Protein AF-A0A8T2SN44-F1 (afdb_monomer)

Radius of gyration: 41.05 Å; Cα contacts (8 Å, |Δi|>4): 23; chains: 1; bounding box: 87×32×111 Å

pLDDT: mean 72.18, std 18.19, range [38.22, 98.0]

Mean predicted aligned error: 18.54 Å

Structure (mmCIF, N/CA/C/O backbone):
data_AF-A0A8T2SN44-F1
#
_entry.id   AF-A0A8T2SN44-F1
#
loop_
_atom_site.group_PDB
_atom_site.id
_atom_site.type_symbol
_atom_site.label_atom_id
_atom_site.label_alt_id
_atom_site.label_comp_id
_atom_site.label_asym_id
_atom_site.label_entity_id
_atom_site.label_seq_id
_atom_site.pdbx_PDB_ins_code
_atom_site.Cartn_x
_atom_site.Cartn_y
_atom_site.Cartn_z
_atom_site.occupancy
_atom_site.B_iso_or_equiv
_atom_site.auth_seq_id
_atom_site.auth_comp_id
_atom_site.auth_asym_id
_atom_site.auth_atom_id
_atom_site.pdbx_PDB_model_num
ATOM 1 N N . MET A 1 1 ? 31.349 -15.990 -46.589 1.00 38.22 1 MET A N 1
ATOM 2 C CA . MET A 1 1 ? 29.946 -16.447 -46.484 1.00 38.22 1 MET A CA 1
ATOM 3 C C . MET A 1 1 ? 29.210 -15.529 -45.520 1.00 38.22 1 MET A C 1
ATOM 5 O O . MET A 1 1 ? 29.410 -15.652 -44.322 1.00 38.22 1 MET A O 1
ATOM 9 N N . ALA A 1 2 ? 28.448 -14.555 -46.021 1.00 45.69 2 ALA A N 1
ATOM 10 C CA . ALA A 1 2 ? 27.669 -13.648 -45.179 1.00 45.69 2 ALA A CA 1
ATOM 11 C C . ALA A 1 2 ? 26.190 -14.038 -45.270 1.00 45.69 2 ALA A C 1
ATOM 13 O O . ALA A 1 2 ? 25.533 -13.759 -46.269 1.00 45.69 2 ALA A O 1
ATOM 14 N N . THR A 1 3 ? 25.668 -14.717 -44.251 1.00 47.59 3 THR A N 1
ATOM 15 C CA . THR A 1 3 ? 24.231 -14.995 -44.148 1.00 47.59 3 THR A CA 1
ATOM 16 C C . THR A 1 3 ? 23.547 -13.801 -43.490 1.00 47.59 3 THR A C 1
ATOM 18 O O . THR A 1 3 ? 23.389 -13.749 -42.270 1.00 47.59 3 THR A O 1
ATOM 21 N N . PHE A 1 4 ? 23.170 -12.817 -44.304 1.00 52.03 4 PHE A N 1
ATOM 22 C CA . PHE A 1 4 ? 22.218 -11.779 -43.916 1.00 52.03 4 PHE A CA 1
ATOM 23 C C . PHE A 1 4 ? 20.849 -12.444 -43.716 1.00 52.03 4 PHE A C 1
ATOM 25 O O . PHE A 1 4 ? 20.299 -13.021 -44.653 1.00 52.03 4 PHE A O 1
ATOM 32 N N . GLN A 1 5 ? 20.307 -12.416 -42.496 1.00 58.94 5 GLN A N 1
ATOM 33 C CA . GLN A 1 5 ? 18.945 -12.899 -42.268 1.00 58.94 5 GLN A CA 1
ATOM 34 C C . GLN A 1 5 ? 17.920 -11.888 -42.807 1.00 58.94 5 GLN A C 1
ATOM 36 O O . GLN A 1 5 ? 18.134 -10.679 -42.677 1.00 58.94 5 GLN A O 1
ATOM 41 N N . PRO A 1 6 ? 16.817 -12.357 -43.421 1.00 56.94 6 PRO A N 1
ATOM 42 C CA . PRO A 1 6 ? 15.926 -11.499 -44.186 1.00 56.94 6 PRO A CA 1
ATOM 43 C C . PRO A 1 6 ? 15.108 -10.563 -43.292 1.00 56.94 6 PRO A C 1
ATOM 45 O O . PRO A 1 6 ? 14.421 -10.974 -42.356 1.00 56.94 6 PRO A O 1
ATOM 48 N N . VAL A 1 7 ? 15.151 -9.282 -43.652 1.00 60.88 7 VAL A N 1
ATOM 49 C CA . VAL A 1 7 ? 14.291 -8.215 -43.143 1.00 60.88 7 VAL A CA 1
ATOM 50 C C . VAL A 1 7 ? 12.873 -8.438 -43.689 1.00 60.88 7 VAL A C 1
ATOM 52 O O . VAL A 1 7 ? 12.642 -8.320 -44.890 1.00 60.88 7 VAL A O 1
ATOM 55 N N . ARG A 1 8 ? 11.907 -8.788 -42.830 1.00 53.66 8 ARG A N 1
ATOM 56 C CA . ARG A 1 8 ? 10.508 -8.993 -43.247 1.00 53.66 8 ARG A CA 1
ATOM 57 C C . ARG A 1 8 ? 9.811 -7.632 -43.374 1.00 53.66 8 ARG A C 1
ATOM 59 O O . ARG A 1 8 ? 9.455 -7.027 -42.369 1.00 53.66 8 ARG A O 1
ATOM 66 N N . MET A 1 9 ? 9.662 -7.145 -44.606 1.00 54.59 9 MET A N 1
ATOM 67 C CA . MET A 1 9 ? 8.892 -5.946 -44.961 1.00 54.59 9 MET A CA 1
ATOM 68 C C . MET A 1 9 ? 7.456 -6.333 -45.338 1.00 54.59 9 MET A C 1
ATOM 70 O O . MET A 1 9 ? 7.260 -7.160 -46.223 1.00 54.59 9 MET A O 1
ATOM 74 N N . MET A 1 10 ? 6.464 -5.683 -44.732 1.00 49.69 10 MET A N 1
ATOM 75 C CA . MET A 1 10 ? 5.153 -5.443 -45.348 1.00 49.69 10 MET A CA 1
ATOM 76 C C . MET A 1 10 ? 4.885 -3.938 -45.191 1.00 49.69 10 MET A C 1
ATOM 78 O O . MET A 1 10 ? 4.570 -3.474 -44.102 1.00 49.69 10 MET A O 1
ATOM 82 N N . GLY A 1 11 ? 5.096 -3.164 -46.259 1.00 54.56 11 GLY A N 1
ATOM 83 C CA . GLY A 1 11 ? 4.500 -1.833 -46.453 1.00 54.56 11 GLY A CA 1
ATOM 84 C C . GLY A 1 11 ? 5.185 -0.574 -45.891 1.00 54.56 11 GLY A C 1
ATOM 85 O O . GLY A 1 11 ? 4.972 0.484 -46.471 1.00 54.56 11 GLY A O 1
ATOM 86 N N . SER A 1 12 ? 6.004 -0.610 -44.833 1.00 50.47 12 SER A N 1
ATOM 87 C CA . SER A 1 12 ? 6.559 0.642 -44.269 1.00 50.47 12 SER A CA 1
ATOM 88 C C . SER A 1 12 ? 7.867 0.459 -43.488 1.00 50.47 12 SER A C 1
ATOM 90 O O . SER A 1 12 ? 7.827 0.267 -42.277 1.00 50.47 12 SER A O 1
ATOM 92 N N . GLY A 1 13 ? 9.021 0.560 -44.160 1.00 61.84 13 GLY A N 1
ATOM 93 C CA . GLY A 1 13 ? 10.351 0.595 -43.524 1.00 61.84 13 GLY A CA 1
ATOM 94 C C . GLY A 1 13 ? 10.658 -0.588 -42.587 1.00 61.84 13 GLY A C 1
ATOM 95 O O . GLY A 1 13 ? 9.833 -1.484 -42.426 1.00 61.84 13 GLY A O 1
ATOM 96 N N . PRO A 1 14 ? 11.848 -0.636 -41.960 1.00 61.78 14 PRO A N 1
ATOM 97 C CA . PRO A 1 14 ? 12.151 -1.625 -40.925 1.00 61.78 14 PRO A CA 1
ATOM 98 C C . PRO A 1 14 ? 11.003 -1.657 -39.914 1.00 61.78 14 PRO A C 1
ATOM 100 O O . PRO A 1 14 ? 10.707 -0.609 -39.341 1.00 61.78 14 PRO A O 1
ATOM 103 N N . ILE A 1 15 ? 10.357 -2.819 -39.706 1.00 58.09 15 ILE A N 1
ATOM 104 C CA . ILE A 1 15 ? 9.347 -3.009 -38.650 1.00 58.09 15 ILE A CA 1
ATOM 105 C C . ILE A 1 15 ? 10.083 -2.844 -37.322 1.00 58.09 15 ILE A C 1
ATOM 107 O O . ILE A 1 15 ? 10.627 -3.777 -36.736 1.00 58.09 15 ILE A O 1
ATOM 111 N N . THR A 1 16 ? 10.218 -1.592 -36.940 1.00 68.44 16 THR A N 1
ATOM 112 C CA . THR A 1 16 ? 10.942 -1.089 -35.795 1.00 68.44 16 THR A CA 1
ATOM 113 C C . THR A 1 16 ? 10.030 -0.038 -35.201 1.00 68.44 16 THR A C 1
ATOM 115 O O . THR A 1 16 ? 9.361 0.718 -35.908 1.00 68.44 16 THR A O 1
ATOM 118 N N . HIS A 1 17 ? 9.929 -0.041 -33.883 1.00 69.25 17 HIS A N 1
ATOM 119 C CA . HIS A 1 17 ? 9.129 0.937 -33.163 1.00 69.25 17 HIS A CA 1
ATOM 120 C C . HIS A 1 17 ? 9.747 2.341 -33.332 1.00 69.25 17 HIS A C 1
ATOM 122 O O . HIS A 1 17 ? 10.926 2.428 -33.697 1.00 69.25 17 HIS A O 1
ATOM 128 N N . PRO A 1 18 ? 8.986 3.440 -33.127 1.00 75.62 18 PRO A N 1
ATOM 129 C CA . PRO A 1 18 ? 9.435 4.800 -33.445 1.00 75.62 18 PRO A CA 1
ATOM 130 C C . PRO A 1 18 ? 10.873 5.066 -32.978 1.00 75.62 18 PRO A C 1
ATOM 132 O O . PRO A 1 18 ? 11.229 4.760 -31.840 1.00 75.62 18 PRO A O 1
ATOM 135 N N . GLY A 1 19 ? 11.702 5.602 -33.878 1.00 74.31 19 GLY A N 1
ATOM 136 C CA . GLY A 1 19 ? 13.133 5.822 -33.635 1.00 74.31 19 GLY A CA 1
ATOM 137 C C . GLY A 1 19 ? 14.047 4.631 -33.956 1.00 74.31 19 GLY A C 1
ATOM 138 O O . GLY A 1 19 ? 15.198 4.633 -33.533 1.00 74.31 19 GLY A O 1
ATOM 139 N N . GLY A 1 20 ? 13.567 3.613 -34.681 1.00 82.81 20 GLY A N 1
ATOM 140 C CA . GLY A 1 20 ? 14.404 2.491 -35.132 1.00 82.81 20 GLY A CA 1
ATOM 141 C C . GLY A 1 20 ? 14.696 1.455 -34.043 1.00 82.81 20 GLY A C 1
ATOM 142 O O . GLY A 1 20 ? 15.641 0.674 -34.154 1.00 82.81 20 GLY A O 1
ATOM 143 N N . VAL A 1 21 ? 13.899 1.436 -32.969 1.00 83.88 21 VAL A N 1
ATOM 144 C CA . VAL A 1 21 ? 14.113 0.527 -31.840 1.00 83.88 21 VAL A CA 1
ATOM 145 C C . VAL A 1 21 ? 13.570 -0.866 -32.185 1.00 83.88 21 VAL A C 1
ATOM 147 O O . VAL A 1 21 ? 12.400 -0.994 -32.553 1.00 83.88 21 VAL A O 1
ATOM 150 N N . PRO A 1 22 ? 14.359 -1.941 -32.014 1.00 84.75 22 PRO A N 1
ATOM 151 C CA . PRO A 1 22 ? 13.876 -3.294 -32.258 1.00 84.75 22 PRO A CA 1
ATOM 152 C C . PRO A 1 22 ? 12.825 -3.722 -31.218 1.00 84.75 22 PRO A C 1
ATOM 154 O O . PRO A 1 22 ? 12.951 -3.435 -30.023 1.00 84.75 22 PRO A O 1
ATOM 157 N N . ASP A 1 23 ? 11.829 -4.500 -31.647 1.00 81.44 23 ASP A N 1
ATOM 158 C CA . ASP A 1 23 ? 10.685 -4.987 -30.853 1.00 81.44 23 ASP A CA 1
ATOM 159 C C . ASP A 1 23 ? 11.025 -5.502 -29.455 1.00 81.44 23 ASP A C 1
ATOM 161 O O . ASP A 1 23 ? 10.328 -5.226 -28.475 1.00 81.44 23 ASP A O 1
ATOM 165 N N . LYS A 1 24 ? 12.112 -6.269 -29.330 1.00 84.56 24 LYS A N 1
ATOM 166 C CA . LYS A 1 24 ? 12.540 -6.821 -28.038 1.00 84.56 24 LYS A CA 1
ATOM 167 C C . LYS A 1 24 ? 12.891 -5.716 -27.037 1.00 84.56 24 LYS A C 1
ATOM 169 O O . LYS A 1 24 ? 12.592 -5.862 -25.852 1.00 84.56 24 LYS A O 1
ATOM 174 N N . ILE A 1 25 ? 13.523 -4.634 -27.492 1.00 87.56 25 ILE A N 1
ATOM 175 C CA . ILE A 1 25 ? 13.902 -3.493 -26.647 1.00 87.56 25 ILE A CA 1
ATOM 176 C C . ILE A 1 25 ? 12.656 -2.680 -26.286 1.00 87.56 25 ILE A C 1
ATOM 178 O O . ILE A 1 25 ? 12.454 -2.355 -25.116 1.00 87.56 25 ILE A O 1
ATOM 182 N N . TRP A 1 26 ? 11.761 -2.458 -27.243 1.00 86.12 26 TRP A N 1
ATOM 183 C CA . TRP A 1 26 ? 10.506 -1.750 -26.999 1.00 86.12 26 TRP A CA 1
ATOM 184 C C . TRP A 1 26 ? 9.597 -2.462 -25.994 1.00 86.12 26 TRP A C 1
ATOM 186 O O . TRP A 1 26 ? 9.140 -1.860 -25.023 1.00 86.12 26 TRP A O 1
ATOM 196 N N . LYS A 1 27 ? 9.411 -3.779 -26.138 1.00 88.81 27 LYS A N 1
ATOM 197 C CA . LYS A 1 27 ? 8.637 -4.585 -25.180 1.00 88.81 27 LYS A CA 1
ATOM 198 C C . LYS A 1 27 ? 9.253 -4.545 -23.779 1.00 88.81 27 LYS A C 1
ATOM 200 O O . LYS A 1 27 ? 8.523 -4.540 -22.788 1.00 88.81 27 LYS A O 1
ATOM 205 N N . LYS A 1 28 ? 10.588 -4.485 -23.663 1.00 94.44 28 LYS A N 1
ATOM 206 C CA . LYS A 1 28 ? 11.268 -4.273 -22.371 1.00 94.44 28 LYS A CA 1
ATOM 207 C C . LYS A 1 28 ? 10.958 -2.890 -21.794 1.00 94.44 28 LYS A C 1
ATOM 209 O O . LYS A 1 28 ? 10.651 -2.806 -20.606 1.00 94.44 28 LYS A O 1
ATOM 214 N N . MET A 1 29 ? 10.994 -1.837 -22.609 1.00 93.19 29 MET A N 1
ATOM 215 C CA . MET A 1 29 ? 10.614 -0.481 -22.192 1.00 93.19 29 MET A CA 1
ATOM 216 C C . MET A 1 29 ? 9.164 -0.414 -21.711 1.00 93.19 29 MET A C 1
ATOM 218 O O . MET A 1 29 ? 8.926 0.058 -20.601 1.00 93.19 29 MET A O 1
ATOM 222 N N . GLN A 1 30 ? 8.218 -0.959 -22.476 1.00 92.12 30 GLN A N 1
ATOM 223 C CA . GLN A 1 30 ? 6.807 -1.011 -22.085 1.00 92.12 30 GLN A CA 1
ATOM 224 C C . GLN A 1 30 ? 6.619 -1.756 -20.760 1.00 92.12 30 GLN A C 1
ATOM 226 O O . GLN A 1 30 ? 5.961 -1.252 -19.855 1.00 92.12 30 GLN A O 1
ATOM 231 N N . ARG A 1 31 ? 7.266 -2.918 -20.583 1.00 95.50 31 ARG A N 1
ATOM 232 C CA . ARG A 1 31 ? 7.245 -3.649 -19.303 1.00 95.50 31 ARG A CA 1
ATOM 233 C C . ARG A 1 31 ? 7.839 -2.827 -18.159 1.00 95.50 31 ARG A C 1
ATOM 235 O O . ARG A 1 31 ? 7.326 -2.895 -17.047 1.00 95.50 31 ARG A O 1
ATOM 242 N N . LYS A 1 32 ? 8.907 -2.060 -18.400 1.00 96.81 32 LYS A N 1
ATOM 243 C CA . LYS A 1 32 ? 9.522 -1.182 -17.391 1.00 96.81 32 LYS A CA 1
ATOM 244 C C . LYS A 1 32 ? 8.566 -0.061 -16.978 1.00 96.81 32 LYS A C 1
ATOM 246 O O . LYS A 1 32 ? 8.396 0.159 -15.782 1.00 96.81 32 LYS A O 1
ATOM 251 N N . GLN A 1 33 ? 7.914 0.591 -17.941 1.00 95.69 33 GLN A N 1
ATOM 252 C CA . GLN A 1 33 ? 6.898 1.615 -17.681 1.00 95.69 33 GLN A CA 1
ATOM 253 C C . GLN A 1 33 ? 5.698 1.032 -16.926 1.00 95.69 33 GLN A C 1
ATOM 255 O O . GLN A 1 33 ? 5.311 1.563 -15.888 1.00 95.69 33 GLN A O 1
ATOM 260 N N . LEU A 1 34 ? 5.172 -0.109 -17.377 1.00 96.31 34 LEU A N 1
ATOM 261 C CA . LEU A 1 34 ? 4.042 -0.779 -16.736 1.00 96.31 34 LEU A CA 1
ATOM 262 C C . LEU A 1 34 ? 4.372 -1.186 -15.293 1.00 96.31 34 LEU A C 1
ATOM 264 O O . LEU A 1 34 ? 3.574 -0.951 -14.392 1.00 96.31 34 LEU A O 1
ATOM 268 N N . ARG A 1 35 ? 5.581 -1.706 -15.046 1.00 96.88 35 ARG A N 1
ATOM 269 C CA . ARG A 1 35 ? 6.068 -2.003 -13.688 1.00 96.88 35 ARG A CA 1
ATOM 270 C C . ARG A 1 35 ? 6.183 -0.750 -12.825 1.00 96.88 35 ARG A C 1
ATOM 272 O O . ARG A 1 35 ? 5.871 -0.817 -11.642 1.00 96.88 35 ARG A O 1
ATOM 279 N N . ALA A 1 36 ? 6.628 0.376 -13.379 1.00 97.12 36 ALA A N 1
ATOM 280 C CA . ALA A 1 36 ? 6.693 1.633 -12.635 1.00 97.12 36 ALA A CA 1
ATOM 281 C C . ALA A 1 36 ? 5.291 2.107 -12.214 1.00 97.12 36 ALA A C 1
ATOM 283 O O . ALA A 1 36 ? 5.088 2.452 -11.051 1.00 97.12 36 ALA A O 1
ATOM 284 N N . ILE A 1 37 ? 4.314 2.037 -13.123 1.00 97.25 37 ILE A N 1
ATOM 285 C CA . ILE A 1 37 ? 2.909 2.361 -12.833 1.00 97.25 37 ILE A CA 1
ATOM 286 C C . ILE A 1 37 ? 2.342 1.402 -11.780 1.00 97.25 37 ILE A C 1
ATOM 288 O O . ILE A 1 37 ? 1.757 1.848 -10.797 1.00 97.25 37 ILE A O 1
ATOM 292 N N . GLN A 1 38 ? 2.562 0.094 -11.933 1.00 97.19 38 GLN A N 1
ATOM 293 C CA . GLN A 1 38 ? 2.113 -0.917 -10.971 1.00 97.19 38 GLN A CA 1
ATOM 294 C C . GLN A 1 38 ? 2.692 -0.686 -9.575 1.00 97.19 38 GLN A C 1
ATOM 296 O O . GLN A 1 38 ? 1.942 -0.719 -8.606 1.00 97.19 38 GLN A O 1
ATOM 301 N N . ARG A 1 39 ? 3.993 -0.391 -9.470 1.00 97.75 39 ARG A N 1
ATOM 302 C CA . ARG A 1 39 ? 4.634 -0.057 -8.190 1.00 97.75 39 ARG A CA 1
ATOM 303 C C . ARG A 1 39 ? 4.007 1.176 -7.550 1.00 97.75 39 ARG A C 1
ATOM 305 O O . ARG A 1 39 ? 3.743 1.160 -6.355 1.00 97.75 39 ARG A O 1
ATOM 312 N N . LYS A 1 40 ? 3.724 2.218 -8.340 1.00 97.44 40 LYS A N 1
ATOM 313 C CA . LYS A 1 40 ? 3.045 3.424 -7.847 1.00 97.44 40 LYS A CA 1
ATOM 314 C C . LYS A 1 40 ? 1.639 3.104 -7.330 1.00 97.44 40 LYS A C 1
ATOM 316 O O . LYS A 1 40 ? 1.292 3.552 -6.243 1.00 97.44 40 LYS A O 1
ATOM 321 N N . MET A 1 41 ? 0.867 2.293 -8.060 1.00 95.75 41 MET A N 1
ATOM 322 C CA . MET A 1 41 ? -0.465 1.854 -7.623 1.00 95.75 41 MET A CA 1
ATOM 323 C C . MET A 1 41 ? -0.410 1.002 -6.349 1.00 95.75 41 MET A C 1
ATOM 325 O O . MET A 1 41 ? -1.222 1.195 -5.452 1.00 95.75 41 MET A O 1
ATOM 329 N N . GLN A 1 42 ? 0.539 0.066 -6.253 1.00 97.00 42 GLN A N 1
ATOM 330 C CA . GLN A 1 42 ? 0.718 -0.777 -5.066 1.00 97.00 42 GLN A CA 1
ATOM 331 C C . GLN A 1 42 ? 1.088 0.060 -3.845 1.00 97.00 42 GLN A C 1
ATOM 333 O O . GLN A 1 42 ? 0.430 -0.052 -2.819 1.00 97.00 42 GLN A O 1
ATOM 338 N N . PHE A 1 43 ? 2.064 0.957 -3.987 1.00 98.00 43 PHE A N 1
ATOM 339 C CA . PHE A 1 43 ? 2.458 1.859 -2.913 1.00 98.00 43 PHE A CA 1
ATOM 340 C C . PHE A 1 43 ? 1.284 2.727 -2.441 1.00 98.00 43 PHE A C 1
ATOM 342 O O . PHE A 1 43 ? 1.067 2.848 -1.243 1.00 98.00 43 PHE A O 1
ATOM 349 N N . GLN A 1 44 ? 0.482 3.281 -3.358 1.00 95.56 44 GLN A N 1
ATOM 350 C C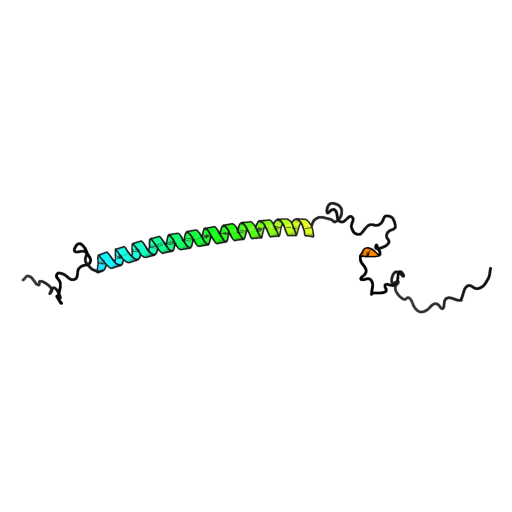A . GLN A 1 44 ? -0.720 4.041 -2.992 1.00 95.56 44 GLN A CA 1
ATOM 351 C C . GLN A 1 44 ? -1.721 3.193 -2.198 1.00 95.56 44 GLN A C 1
ATOM 353 O O . GLN A 1 44 ? -2.135 3.613 -1.122 1.00 95.56 44 GLN A O 1
ATOM 358 N N . ARG A 1 45 ? -2.035 1.974 -2.659 1.00 97.00 45 ARG A N 1
ATOM 359 C CA . ARG A 1 45 ? -2.922 1.049 -1.930 1.00 97.00 45 ARG A CA 1
ATOM 360 C C . ARG A 1 45 ? -2.380 0.690 -0.551 1.00 97.00 45 ARG A C 1
ATOM 362 O O . ARG A 1 45 ? -3.140 0.620 0.405 1.00 97.00 45 ARG A O 1
ATOM 369 N N . GLU A 1 46 ? -1.076 0.459 -0.433 1.00 96.25 46 GLU A N 1
ATOM 370 C CA . GLU A 1 46 ? -0.441 0.188 0.858 1.00 96.25 46 GLU A CA 1
ATOM 371 C C . GLU A 1 46 ? -0.583 1.375 1.807 1.00 96.25 46 GLU A C 1
ATOM 373 O O . GLU A 1 46 ? -0.907 1.182 2.978 1.00 96.25 46 GLU A O 1
ATOM 378 N N . GLN A 1 47 ? -0.374 2.596 1.311 1.00 95.25 47 GLN A N 1
ATOM 379 C CA . GLN A 1 47 ? -0.593 3.798 2.105 1.00 95.25 47 GLN A CA 1
ATOM 380 C C . GLN A 1 47 ? -2.060 3.902 2.524 1.00 95.25 47 GLN A C 1
ATOM 382 O O . GLN A 1 47 ? -2.326 4.040 3.713 1.00 95.25 47 GLN A O 1
ATOM 387 N N . GLU A 1 48 ? -3.015 3.764 1.606 1.00 96.69 48 GLU A N 1
ATOM 388 C CA . GLU A 1 48 ? -4.451 3.789 1.921 1.00 96.69 48 GLU A CA 1
ATOM 389 C C . GLU A 1 48 ? -4.827 2.754 2.991 1.00 96.69 48 GLU A C 1
ATOM 391 O O . GLU A 1 48 ? -5.493 3.089 3.972 1.00 96.69 48 GLU A O 1
ATOM 396 N N . MET A 1 49 ? -4.350 1.513 2.852 1.00 97.25 49 MET A N 1
ATOM 397 C CA . MET A 1 49 ? -4.602 0.445 3.821 1.00 97.25 49 MET A CA 1
ATOM 398 C C . MET A 1 49 ? -3.987 0.753 5.185 1.00 97.25 49 MET A C 1
ATOM 400 O O . MET A 1 49 ? -4.657 0.553 6.195 1.00 97.25 49 MET A O 1
ATOM 404 N N . LYS A 1 50 ? -2.762 1.290 5.236 1.00 97.12 50 LYS A N 1
ATOM 405 C CA . LYS A 1 50 ? -2.130 1.724 6.493 1.00 97.12 50 LYS A CA 1
ATOM 406 C C . LYS A 1 50 ? -2.928 2.834 7.168 1.00 97.12 50 LYS A C 1
ATOM 408 O O . LYS A 1 50 ? -3.204 2.737 8.358 1.00 97.12 50 LYS A O 1
ATOM 413 N N . HIS A 1 51 ? -3.362 3.848 6.420 1.00 96.38 51 HIS A N 1
ATOM 414 C CA . HIS A 1 51 ? -4.190 4.924 6.971 1.00 96.38 51 HIS A CA 1
ATOM 415 C C . HIS A 1 51 ? -5.528 4.384 7.491 1.00 96.38 51 HIS A C 1
ATOM 417 O O . HIS A 1 51 ? -5.940 4.733 8.595 1.00 96.38 51 HIS A O 1
ATOM 423 N N . ARG A 1 52 ? -6.174 3.472 6.751 1.00 97.62 52 ARG A N 1
ATOM 424 C CA . ARG A 1 52 ? -7.409 2.806 7.190 1.00 97.62 52 ARG A CA 1
ATOM 425 C C . ARG A 1 52 ? -7.189 1.965 8.447 1.00 97.62 52 ARG A C 1
ATOM 427 O O . ARG A 1 52 ? -8.023 1.994 9.343 1.00 97.62 52 ARG A O 1
ATOM 434 N N . GLN A 1 53 ? -6.073 1.244 8.536 1.00 95.94 53 GLN A N 1
ATOM 435 C CA . GLN A 1 53 ? -5.709 0.475 9.726 1.00 95.94 53 GLN A CA 1
ATOM 436 C C . GLN A 1 53 ? -5.467 1.380 10.933 1.00 95.94 53 GLN A C 1
ATOM 438 O O . GLN A 1 53 ? -5.962 1.063 12.005 1.00 95.94 53 GLN A O 1
ATOM 443 N N . ILE A 1 54 ? -4.791 2.520 10.765 1.00 96.12 54 ILE A N 1
ATOM 444 C CA . ILE A 1 54 ? -4.602 3.508 11.839 1.00 96.12 54 ILE A CA 1
ATOM 445 C C . ILE A 1 54 ? -5.956 4.051 12.315 1.00 96.12 54 ILE A C 1
ATOM 447 O O . ILE A 1 54 ? -6.187 4.141 13.517 1.00 96.12 54 ILE A O 1
ATOM 451 N N . GLN A 1 55 ? -6.869 4.372 11.391 1.00 95.62 55 GLN A N 1
ATOM 452 C CA . GLN A 1 55 ? -8.220 4.826 11.738 1.00 95.62 55 GLN A CA 1
ATOM 453 C C . GLN A 1 55 ? -8.996 3.761 12.517 1.00 95.62 55 GLN A C 1
ATOM 455 O O . GLN A 1 55 ? -9.596 4.068 13.544 1.00 95.62 55 GLN A O 1
ATOM 460 N N . LEU A 1 56 ? -8.963 2.510 12.049 1.00 97.25 56 LEU A N 1
ATOM 461 C CA . LEU A 1 56 ? -9.606 1.393 12.736 1.00 97.25 56 LEU A CA 1
ATOM 462 C C . LEU A 1 56 ? -8.989 1.171 14.117 1.00 97.25 56 LEU A C 1
ATOM 464 O O . LEU A 1 56 ? -9.735 1.080 15.082 1.00 97.25 56 LEU A O 1
ATOM 468 N N . TRP A 1 57 ? -7.660 1.165 14.218 1.00 94.94 57 TRP A N 1
ATOM 469 C CA . TRP A 1 57 ? -6.939 1.015 15.480 1.00 94.94 57 TRP A CA 1
ATOM 470 C C . TRP A 1 57 ? -7.308 2.116 16.483 1.00 94.94 57 TRP A C 1
ATOM 472 O O . TRP A 1 57 ? -7.612 1.838 17.637 1.00 94.94 57 TRP A O 1
ATOM 482 N N . ALA A 1 58 ? -7.365 3.375 16.043 1.00 96.31 58 ALA A N 1
ATOM 483 C CA . ALA A 1 58 ? -7.772 4.491 16.896 1.00 96.31 58 ALA A CA 1
ATOM 484 C C . ALA A 1 58 ? -9.228 4.361 17.382 1.00 96.31 58 ALA A C 1
ATOM 486 O O . ALA A 1 58 ? -9.529 4.670 18.536 1.00 96.31 58 ALA A O 1
ATOM 487 N N . LEU A 1 59 ? -10.136 3.888 16.521 1.00 95.19 59 LEU A N 1
ATOM 488 C CA . LEU A 1 59 ? -11.525 3.620 16.900 1.00 95.19 59 LEU A CA 1
ATOM 489 C C . LEU A 1 59 ? -11.635 2.443 17.871 1.00 95.19 59 LEU A C 1
ATOM 491 O O . LEU A 1 59 ? -12.413 2.522 18.820 1.00 95.19 59 LEU A O 1
ATOM 495 N N . THR A 1 60 ? -10.859 1.377 17.663 1.00 93.00 60 THR A N 1
ATOM 496 C CA . THR A 1 60 ? -10.848 0.227 18.571 1.00 93.00 60 THR A CA 1
ATOM 497 C C . THR A 1 60 ? -10.279 0.601 19.929 1.00 93.00 60 THR A C 1
ATOM 499 O O . THR A 1 60 ? -10.888 0.249 20.929 1.00 93.00 60 THR A O 1
ATOM 502 N N . GLU A 1 61 ? -9.188 1.367 19.982 1.00 90.94 61 GLU A N 1
ATOM 503 C CA . GLU A 1 61 ? -8.616 1.888 21.231 1.00 90.94 61 GLU A CA 1
ATOM 504 C C . GLU A 1 61 ? -9.628 2.754 21.989 1.00 90.94 61 GLU A C 1
ATOM 506 O O . GLU A 1 61 ? -9.847 2.565 23.185 1.00 90.94 61 GLU A O 1
ATOM 511 N N . ARG A 1 62 ? -10.322 3.660 21.283 1.00 90.81 62 ARG A N 1
ATOM 512 C CA . ARG A 1 62 ? -11.394 4.475 21.873 1.00 90.81 62 ARG A CA 1
ATOM 513 C C . ARG A 1 62 ? -12.507 3.605 22.457 1.00 90.81 62 ARG A C 1
ATOM 515 O O . ARG A 1 62 ? -12.897 3.806 23.601 1.00 90.81 62 ARG A O 1
ATOM 522 N N . LEU A 1 63 ? -13.002 2.641 21.685 1.00 88.31 63 LEU A N 1
ATOM 523 C CA . LEU A 1 63 ? -14.107 1.785 22.108 1.00 88.31 63 LEU A CA 1
ATOM 524 C C . LEU A 1 63 ? -13.703 0.847 23.250 1.00 88.31 63 LEU A C 1
ATOM 526 O O . LEU A 1 63 ? -14.465 0.686 24.197 1.00 88.31 63 LEU A O 1
ATOM 530 N N . MET A 1 64 ? -12.506 0.260 23.204 1.00 86.50 64 MET A N 1
ATOM 531 C CA . MET A 1 64 ? -11.984 -0.554 24.303 1.00 86.50 64 MET A CA 1
ATOM 532 C C . MET A 1 64 ? -11.863 0.263 25.585 1.00 86.50 64 MET A C 1
ATOM 534 O O . MET A 1 64 ? -12.222 -0.232 26.652 1.00 86.50 64 MET A O 1
ATOM 538 N N . ARG A 1 65 ? -11.429 1.524 25.486 1.00 81.38 65 ARG A N 1
ATOM 539 C CA . ARG A 1 65 ? -11.377 2.429 26.634 1.00 81.38 65 ARG A CA 1
ATOM 540 C C . ARG A 1 65 ? -12.758 2.679 27.224 1.00 81.38 65 ARG A C 1
ATOM 542 O O . ARG A 1 65 ? -12.880 2.619 28.440 1.00 81.38 65 ARG A O 1
ATOM 549 N N . ASP A 1 66 ? -13.772 2.914 26.395 1.00 78.19 66 ASP A N 1
ATOM 550 C CA . ASP A 1 66 ? -15.146 3.1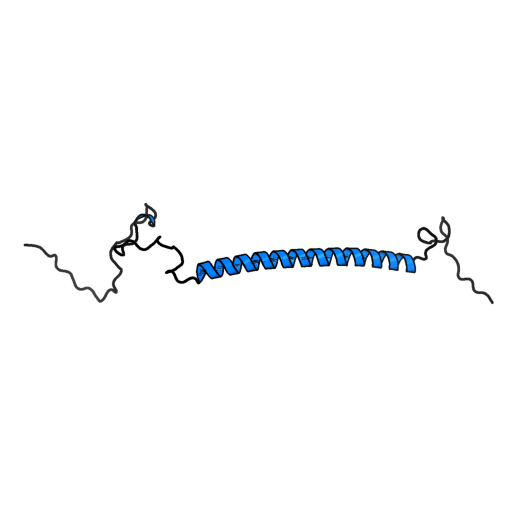72 26.847 1.00 78.19 66 ASP A CA 1
ATOM 551 C C . ASP A 1 66 ? -15.813 1.919 27.448 1.00 78.19 66 ASP A C 1
ATOM 553 O O . ASP A 1 66 ? -16.593 2.029 28.391 1.00 78.19 66 ASP A O 1
ATOM 557 N N . VAL A 1 67 ? -15.501 0.724 26.932 1.00 79.12 67 VAL A N 1
ATOM 558 C CA . VAL A 1 67 ? -16.071 -0.553 27.404 1.00 79.12 67 VAL A CA 1
ATOM 559 C C . VAL A 1 67 ? -15.373 -1.074 28.664 1.00 79.12 67 VAL A C 1
ATOM 561 O O . VAL A 1 67 ? -16.028 -1.660 29.521 1.00 79.12 67 VAL A O 1
ATOM 564 N N . TRP A 1 68 ? -14.055 -0.885 28.784 1.00 67.25 68 TRP A N 1
ATOM 565 C CA . TRP A 1 68 ? -13.251 -1.427 29.886 1.00 67.25 68 TRP A CA 1
ATOM 566 C C . TRP A 1 68 ? -12.939 -0.405 30.986 1.00 67.25 68 TRP A C 1
ATOM 568 O O . TRP A 1 68 ? -12.357 -0.766 32.009 1.00 67.25 68 TRP A O 1
ATOM 578 N N . THR A 1 69 ? -13.314 0.870 30.831 1.00 63.88 69 THR A N 1
ATOM 579 C CA . THR A 1 69 ? -13.228 1.794 31.968 1.00 63.88 69 THR A CA 1
ATOM 580 C C . THR A 1 69 ? -14.165 1.306 33.070 1.00 63.88 69 THR A C 1
ATOM 582 O O . THR A 1 69 ? -15.361 1.135 32.818 1.00 63.88 69 THR A O 1
ATOM 585 N N . PRO A 1 70 ? -13.656 1.103 34.299 1.00 59.53 70 PRO A N 1
ATOM 586 C CA . PRO A 1 70 ? -14.507 0.826 35.439 1.00 59.53 70 PRO A CA 1
ATOM 587 C C . PRO A 1 70 ? -15.584 1.917 35.557 1.00 59.53 70 PRO A C 1
ATOM 589 O O . PRO A 1 70 ? -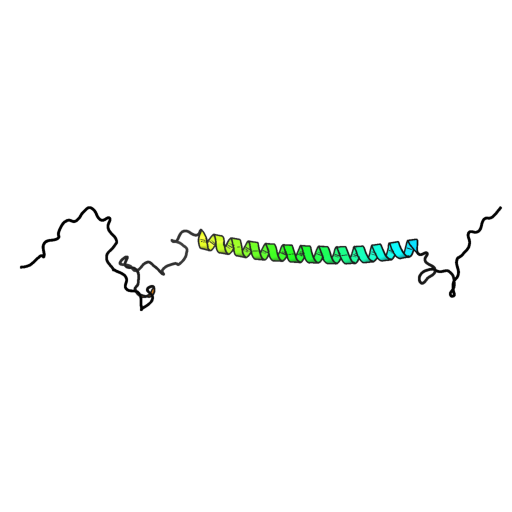15.289 3.099 35.330 1.00 59.53 70 PRO A O 1
ATOM 592 N N . PRO A 1 71 ? -16.823 1.550 35.917 1.00 58.41 71 PRO A N 1
ATOM 593 C CA . PRO A 1 71 ? -17.983 2.445 35.905 1.00 58.41 71 PRO A CA 1
ATOM 594 C C . PRO A 1 71 ? -17.867 3.667 36.835 1.00 58.41 71 PRO A C 1
ATOM 596 O O . PRO A 1 71 ? -18.719 4.544 36.779 1.00 58.41 71 PRO A O 1
ATOM 599 N N . GLU A 1 72 ? -16.820 3.757 37.661 1.00 59.41 72 GLU A N 1
ATOM 600 C CA . GLU A 1 72 ? -16.550 4.899 38.544 1.00 59.41 72 GLU A CA 1
ATOM 601 C C . GLU A 1 72 ? -15.964 6.127 37.819 1.00 59.41 72 GLU A C 1
ATOM 603 O O . GLU A 1 72 ? -16.121 7.249 38.295 1.00 59.41 72 GLU A O 1
ATOM 608 N N . GLN A 1 73 ? -15.304 5.945 36.666 1.00 59.16 73 GLN A N 1
ATOM 609 C CA . GLN A 1 73 ? -14.724 7.049 35.874 1.00 59.16 73 GLN A CA 1
ATOM 610 C C . GLN A 1 73 ? -15.510 7.367 34.605 1.00 59.16 73 GLN A C 1
ATOM 612 O O . GLN A 1 73 ? -15.484 8.500 34.119 1.00 59.16 73 GLN A O 1
ATOM 617 N N . ASN A 1 74 ? -16.205 6.377 34.051 1.00 49.97 74 ASN A N 1
ATOM 618 C CA . ASN A 1 74 ? -17.119 6.611 32.950 1.00 49.97 74 ASN A CA 1
ATOM 619 C C . ASN A 1 74 ? -18.326 7.344 33.547 1.00 49.97 74 ASN A C 1
ATOM 621 O O . ASN A 1 74 ? -18.954 6.824 34.462 1.00 49.97 74 ASN A O 1
ATOM 625 N N . ASN A 1 75 ? -18.613 8.575 33.109 1.00 49.56 75 ASN A N 1
ATOM 626 C CA . ASN A 1 75 ? -19.638 9.449 33.697 1.00 49.56 75 ASN A CA 1
ATOM 627 C C . ASN A 1 75 ? -21.063 8.962 33.349 1.00 49.56 75 ASN A C 1
ATOM 629 O O . ASN A 1 75 ? -21.891 9.673 32.779 1.00 49.56 75 ASN A O 1
ATOM 633 N N . VAL A 1 76 ? -21.345 7.705 33.677 1.00 57.31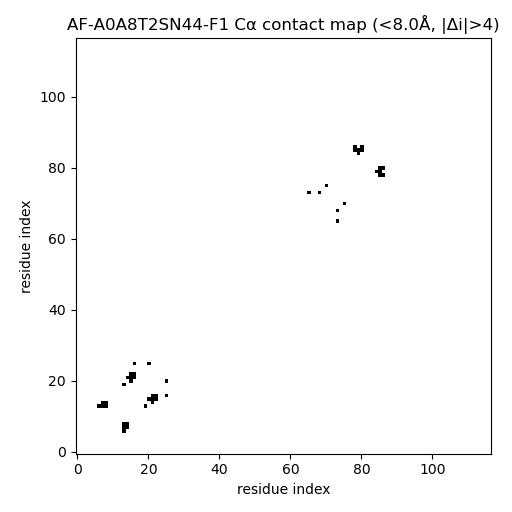 76 VAL A N 1
ATOM 634 C CA . VAL A 1 76 ? -22.638 7.045 33.626 1.00 57.31 76 VAL A CA 1
ATOM 635 C C . VAL A 1 76 ? -23.346 7.320 34.954 1.00 57.31 76 VAL A C 1
ATOM 637 O O . VAL A 1 76 ? -23.876 6.426 35.603 1.00 57.31 76 VAL A O 1
ATOM 640 N N . GLN A 1 77 ? -23.470 8.597 35.327 1.00 55.81 77 GLN A N 1
ATOM 641 C CA . GLN A 1 77 ? -24.459 9.057 36.315 1.00 55.81 77 GLN A CA 1
ATOM 642 C C . GLN A 1 77 ? -25.906 8.899 35.793 1.00 55.81 77 GLN A C 1
ATOM 644 O O . GLN A 1 77 ? -26.804 9.660 36.135 1.00 55.81 77 GLN A O 1
ATOM 649 N N . ARG A 1 78 ? -26.157 7.943 34.892 1.00 54.84 78 ARG A N 1
ATOM 650 C CA . ARG A 1 78 ? -27.457 7.724 34.251 1.00 54.84 78 ARG A CA 1
ATOM 651 C C . ARG A 1 78 ? -28.309 6.688 34.980 1.00 54.84 78 ARG A C 1
ATOM 653 O O . ARG A 1 78 ? -29.485 6.571 34.654 1.00 54.84 78 ARG A O 1
ATOM 660 N N . PHE A 1 79 ? -27.748 5.985 35.971 1.00 52.72 79 PHE A N 1
ATOM 661 C CA . PHE A 1 79 ? -28.441 4.884 36.655 1.00 52.72 79 PHE A CA 1
ATOM 662 C C . PHE A 1 79 ? -28.412 4.932 38.187 1.00 52.72 79 PHE A C 1
ATOM 664 O O . PHE A 1 79 ? -29.118 4.151 38.814 1.00 52.72 79 PHE A O 1
ATOM 671 N N . LEU A 1 80 ? -27.666 5.853 38.802 1.00 56.09 80 LEU A N 1
ATOM 672 C CA . LEU A 1 80 ? -27.655 6.020 40.256 1.00 56.09 80 LEU A CA 1
ATOM 673 C C . LEU A 1 80 ? -28.532 7.206 40.637 1.00 56.09 80 LEU A C 1
ATOM 675 O O . LEU A 1 80 ? -28.123 8.362 40.592 1.00 56.09 80 LEU A O 1
ATOM 679 N N . THR A 1 81 ? -29.775 6.899 40.981 1.00 60.78 81 THR A N 1
ATOM 680 C CA . THR A 1 81 ? -30.589 7.792 41.814 1.00 60.78 81 THR A CA 1
ATOM 681 C C . THR A 1 81 ? -30.089 7.626 43.256 1.00 60.78 81 THR A C 1
ATOM 683 O O . THR A 1 81 ? -29.694 6.509 43.603 1.00 60.78 81 THR A O 1
ATOM 686 N N . PRO A 1 82 ? -30.083 8.677 44.100 1.00 63.78 82 PRO A N 1
ATOM 687 C CA . PRO A 1 82 ? -29.601 8.588 45.486 1.00 63.78 82 PRO A CA 1
ATOM 688 C C . PRO A 1 82 ? -30.247 7.448 46.292 1.00 63.78 82 PRO A C 1
ATOM 690 O O . PRO A 1 82 ? -29.631 6.908 47.203 1.00 63.78 82 PRO A O 1
ATOM 693 N N . ASP A 1 83 ? -31.452 7.038 45.890 1.00 63.66 83 ASP A N 1
ATOM 694 C CA . ASP A 1 83 ? -32.311 6.095 46.609 1.00 63.66 83 ASP A CA 1
ATOM 695 C C . ASP A 1 83 ? -32.271 4.660 46.042 1.00 63.66 83 ASP A C 1
ATOM 697 O O . ASP A 1 83 ? -33.124 3.834 46.367 1.00 63.66 83 ASP A O 1
ATOM 701 N N . GLY A 1 84 ? -31.343 4.352 45.123 1.00 63.91 84 GLY A N 1
ATOM 702 C CA . GLY A 1 84 ? -31.180 3.005 44.549 1.00 63.91 84 GLY A CA 1
ATOM 703 C C . GLY A 1 84 ? -32.354 2.497 43.692 1.00 63.91 84 GLY A C 1
ATOM 704 O O . GLY A 1 84 ? -32.379 1.325 43.319 1.00 63.91 84 GLY A O 1
ATOM 705 N N . THR A 1 85 ? -33.324 3.355 43.361 1.00 65.50 85 THR A N 1
ATOM 706 C CA . THR A 1 85 ? -34.523 2.999 42.582 1.00 65.50 85 THR A CA 1
ATOM 707 C C . THR A 1 85 ? -34.320 3.332 41.099 1.00 65.50 85 THR A C 1
ATOM 709 O O . THR A 1 85 ? -34.019 4.481 40.793 1.00 65.50 85 THR A O 1
ATOM 712 N N . PRO A 1 86 ? -34.500 2.401 40.140 1.00 60.19 86 PRO A N 1
ATOM 713 C CA . PRO A 1 86 ? -34.296 2.703 38.722 1.00 60.19 86 PRO A CA 1
ATOM 714 C C . PRO A 1 86 ? -35.284 3.778 38.243 1.00 60.19 86 PRO A C 1
ATOM 716 O O . PRO A 1 86 ? -36.498 3.621 38.378 1.00 60.19 86 PRO A O 1
ATOM 719 N N . SER A 1 87 ? -34.774 4.882 37.678 1.00 63.94 87 SER A N 1
ATOM 720 C CA . SER A 1 87 ? -35.627 6.009 37.286 1.00 63.94 87 SER A CA 1
ATOM 721 C C . SER A 1 87 ? -36.632 5.598 36.204 1.00 63.94 87 SER A C 1
ATOM 723 O O . SER A 1 87 ? -36.268 5.024 35.173 1.00 63.94 87 SER A O 1
ATOM 725 N N . GLN A 1 88 ? -37.891 5.985 36.408 1.00 61.59 88 GLN A N 1
ATOM 726 C CA . GLN A 1 88 ? -39.041 5.691 35.548 1.00 61.59 88 GLN A CA 1
ATOM 727 C C . GLN A 1 88 ? -38.868 6.120 34.076 1.00 61.59 88 GLN A C 1
ATOM 7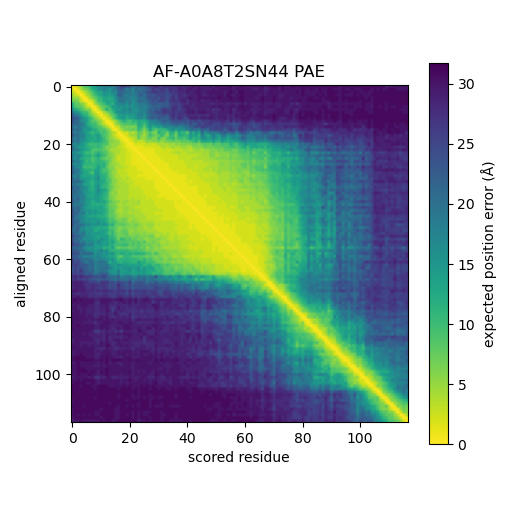29 O O . GLN A 1 88 ? -39.592 5.652 33.203 1.00 61.59 88 GLN A O 1
ATOM 734 N N . ARG A 1 89 ? -37.881 6.977 33.777 1.00 56.94 89 ARG A N 1
ATOM 735 C CA . ARG A 1 89 ? -37.569 7.473 32.424 1.00 56.94 89 ARG A CA 1
ATOM 736 C C . ARG A 1 89 ? -37.040 6.407 31.458 1.00 56.94 89 ARG A C 1
ATOM 738 O O . ARG A 1 89 ? -37.014 6.668 30.261 1.00 56.94 89 ARG A O 1
ATOM 745 N N . PHE A 1 90 ? -36.613 5.245 31.952 1.00 55.47 90 PHE A N 1
ATOM 746 C CA . PHE A 1 90 ? -36.071 4.162 31.118 1.00 55.47 90 PHE A CA 1
ATOM 747 C C . PHE A 1 90 ? -37.080 3.074 30.754 1.00 55.47 90 PHE A C 1
ATOM 749 O O . PHE A 1 90 ? -36.734 2.128 30.048 1.00 55.47 90 PHE A O 1
ATOM 756 N N . PHE A 1 91 ? -38.327 3.212 31.188 1.00 59.47 91 PHE A N 1
ATOM 757 C CA . PHE A 1 91 ? -39.367 2.255 30.865 1.00 59.47 91 PHE A CA 1
ATOM 758 C C . PHE A 1 91 ? -40.196 2.786 29.693 1.00 59.47 91 PHE A C 1
ATOM 760 O O . PHE A 1 91 ? -40.719 3.900 29.780 1.00 59.47 91 PHE A O 1
ATOM 767 N N . PRO A 1 92 ? -40.313 2.033 28.579 1.00 68.00 92 PRO A N 1
ATOM 768 C CA . PRO A 1 92 ? -41.283 2.351 27.540 1.00 68.00 92 PRO A CA 1
ATOM 769 C C . PRO A 1 92 ? -42.643 2.552 28.210 1.00 68.00 92 PRO A C 1
ATOM 771 O O . PRO A 1 92 ? -43.057 1.714 29.010 1.00 68.00 92 PRO A O 1
ATOM 774 N N . SER A 1 93 ? -43.337 3.652 27.912 1.00 60.78 93 SER A N 1
ATOM 775 C CA . SER A 1 93 ? -44.543 4.078 28.646 1.00 60.78 93 SER A CA 1
ATOM 776 C C . SER A 1 93 ? -45.707 3.080 28.591 1.00 60.78 93 SER A C 1
ATOM 778 O O . SER A 1 93 ? -46.706 3.254 29.283 1.00 60.78 93 SER A O 1
ATOM 780 N N . HIS A 1 94 ? -45.574 2.029 27.784 1.00 60.38 94 HIS A N 1
ATOM 781 C CA . HIS A 1 94 ? -46.573 0.992 27.549 1.00 60.38 94 HIS A CA 1
ATOM 782 C C . HIS A 1 94 ? -46.211 -0.356 28.199 1.00 60.38 94 HIS A C 1
ATOM 784 O O . HIS A 1 94 ? -46.903 -1.342 27.961 1.00 60.38 94 HIS A O 1
ATOM 790 N N . VAL A 1 95 ? -45.129 -0.429 28.987 1.00 63.00 95 VAL A N 1
ATOM 791 C CA . VAL A 1 95 ? -44.701 -1.656 29.677 1.00 63.00 95 VAL A CA 1
ATOM 792 C C . VAL A 1 95 ? -44.811 -1.456 31.188 1.00 63.00 95 VAL A C 1
ATOM 794 O O . VAL A 1 95 ? -44.188 -0.564 31.761 1.00 63.00 95 VAL A O 1
ATOM 797 N N . VAL A 1 96 ? -45.626 -2.291 31.836 1.00 62.38 96 VAL A N 1
ATOM 798 C CA . VAL A 1 96 ? -45.807 -2.296 33.293 1.00 62.38 96 VAL A CA 1
ATOM 799 C C . VAL A 1 96 ? -44.714 -3.157 33.915 1.00 62.38 96 VAL A C 1
ATOM 801 O O . VAL A 1 96 ? -44.660 -4.362 33.680 1.00 62.38 96 VAL A O 1
ATOM 804 N N . TYR A 1 97 ? -43.856 -2.547 34.728 1.00 61.06 97 TYR A N 1
ATOM 805 C CA . TYR A 1 97 ? -42.868 -3.266 35.526 1.00 61.06 97 TYR A CA 1
ATOM 806 C C . TYR A 1 97 ? -43.353 -3.355 36.968 1.00 61.06 97 TYR A C 1
ATOM 808 O O . TYR A 1 97 ? -43.840 -2.377 37.534 1.00 61.06 97 TYR A O 1
ATOM 816 N N . SER A 1 98 ? -43.208 -4.531 37.571 1.00 62.50 98 SER A N 1
ATOM 817 C CA . SER A 1 98 ? -43.390 -4.684 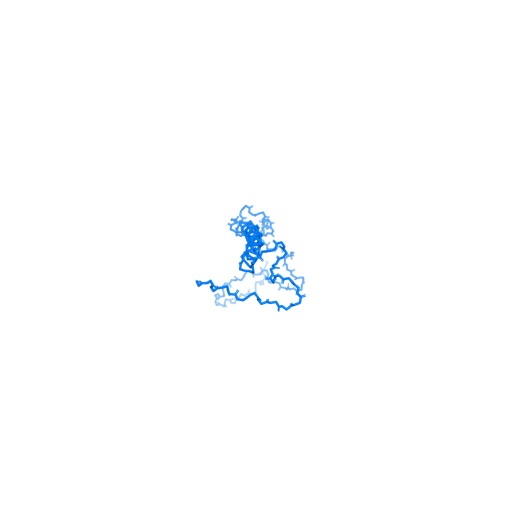39.010 1.00 62.50 98 SER A CA 1
ATOM 818 C C . SER A 1 98 ? -42.206 -4.043 39.731 1.00 62.50 98 SER A C 1
ATOM 820 O O . SER A 1 98 ? -41.056 -4.383 39.463 1.00 62.50 98 SER A O 1
ATOM 822 N N . THR A 1 99 ? -42.478 -3.146 40.676 1.00 61.47 99 THR A N 1
ATOM 823 C CA . THR A 1 99 ? -41.483 -2.602 41.616 1.00 61.47 99 THR A CA 1
ATOM 824 C C . THR A 1 99 ? -41.038 -3.625 42.662 1.00 61.47 99 THR A C 1
ATOM 826 O O . THR A 1 99 ? -40.132 -3.350 43.449 1.00 61.47 99 THR A O 1
ATOM 829 N N . ARG A 1 100 ? -41.655 -4.814 42.701 1.00 60.53 100 ARG A N 1
ATOM 830 C CA . ARG A 1 100 ? -41.246 -5.878 43.618 1.00 60.53 100 ARG A CA 1
ATOM 831 C C . ARG A 1 100 ? -39.970 -6.525 43.098 1.00 60.53 100 ARG A C 1
ATOM 833 O O . ARG A 1 100 ? -39.970 -7.171 42.055 1.00 60.53 100 ARG A O 1
ATOM 840 N N . ILE A 1 101 ? -38.897 -6.369 43.865 1.00 63.75 101 ILE A N 1
ATOM 841 C CA . ILE A 1 101 ? -37.634 -7.074 43.655 1.00 63.75 101 ILE A CA 1
ATOM 842 C C . ILE A 1 101 ? -37.940 -8.575 43.626 1.00 63.75 101 ILE A C 1
ATOM 844 O O . ILE A 1 101 ? -38.516 -9.102 44.580 1.00 63.75 101 ILE A O 1
ATOM 848 N N . TYR A 1 102 ? -37.582 -9.255 42.534 1.00 50.91 102 TYR A N 1
ATOM 849 C CA . TYR A 1 102 ? -37.742 -10.702 42.422 1.00 50.91 102 TYR A CA 1
ATOM 850 C C . TYR A 1 102 ? -36.972 -11.377 43.563 1.00 50.91 102 TYR A C 1
ATOM 852 O O . TYR A 1 102 ? -35.744 -11.331 43.609 1.00 50.91 102 TYR A O 1
ATOM 860 N N . LYS A 1 103 ? -37.698 -11.982 44.504 1.00 55.62 103 LYS A N 1
ATOM 861 C CA . LYS A 1 103 ? -37.132 -12.843 45.543 1.00 55.62 103 LYS A CA 1
ATOM 862 C C . LYS A 1 103 ? -37.258 -14.292 45.092 1.00 55.62 103 LYS A C 1
ATOM 864 O O . LYS A 1 103 ? -38.211 -14.651 44.400 1.00 55.62 103 LYS A O 1
ATOM 869 N N . LYS A 1 104 ? -36.285 -15.120 45.475 1.00 58.91 104 LYS A N 1
ATOM 870 C CA . LYS A 1 104 ? -36.366 -16.568 45.286 1.00 58.91 104 LYS A CA 1
ATOM 871 C C . LYS A 1 104 ? -37.623 -17.057 46.008 1.00 58.91 104 LYS A C 1
ATOM 873 O O . LYS A 1 104 ? -37.820 -16.728 47.174 1.00 58.91 104 LYS A O 1
ATOM 878 N N . ILE A 1 105 ? -38.491 -17.758 45.284 1.00 57.03 105 ILE A N 1
ATOM 879 C CA . ILE A 1 105 ? -39.722 -18.316 45.839 1.00 57.03 105 ILE A CA 1
ATOM 880 C C . ILE A 1 105 ? -39.303 -19.520 46.682 1.00 57.03 105 ILE A C 1
ATOM 882 O O . ILE A 1 105 ? -39.235 -20.640 46.179 1.00 57.03 105 ILE A O 1
ATOM 886 N N . ASP A 1 106 ? -38.967 -19.283 47.944 1.00 59.25 106 ASP A N 1
ATOM 887 C CA . ASP A 1 106 ? -39.013 -20.350 48.931 1.00 59.25 106 ASP A CA 1
ATOM 888 C C . ASP A 1 106 ? -40.505 -20.573 49.223 1.00 59.25 106 ASP A C 1
ATOM 890 O O . ASP A 1 106 ? -41.247 -19.644 49.532 1.00 59.25 106 ASP A O 1
ATOM 894 N N . THR A 1 107 ? -40.951 -21.790 48.924 1.00 50.84 107 THR A N 1
ATOM 895 C CA . THR A 1 107 ? -42.319 -22.329 48.993 1.00 50.84 107 THR A CA 1
ATOM 896 C C . THR A 1 107 ? -43.327 -21.535 49.836 1.00 50.84 107 THR A C 1
ATOM 898 O O . THR A 1 107 ? -43.167 -21.434 51.045 1.00 50.84 107 THR A O 1
ATOM 901 N N . PHE A 1 108 ? -44.390 -21.065 49.166 1.00 54.66 108 PHE A N 1
ATOM 902 C CA . PHE A 1 108 ? -45.696 -20.610 49.673 1.00 54.66 108 PHE A CA 1
ATOM 903 C C . PHE A 1 108 ? -45.877 -20.580 51.202 1.00 54.66 108 PHE A C 1
ATOM 905 O O . PHE A 1 108 ? -46.494 -21.474 51.779 1.00 54.66 108 PHE A O 1
ATOM 912 N N . THR A 1 109 ? -45.451 -19.492 51.838 1.00 55.03 109 THR A N 1
ATOM 913 C CA . THR A 1 109 ? -46.058 -19.068 53.102 1.00 55.03 109 THR A CA 1
ATOM 914 C C . THR A 1 109 ? -47.278 -18.226 52.744 1.00 55.03 109 THR A C 1
ATOM 916 O O . THR A 1 109 ? -47.155 -17.217 52.051 1.00 55.03 109 THR A O 1
ATOM 919 N N . GLN A 1 110 ? -48.469 -18.692 53.122 1.00 51.19 110 GLN A N 1
ATOM 920 C CA . GLN A 1 110 ? -49.6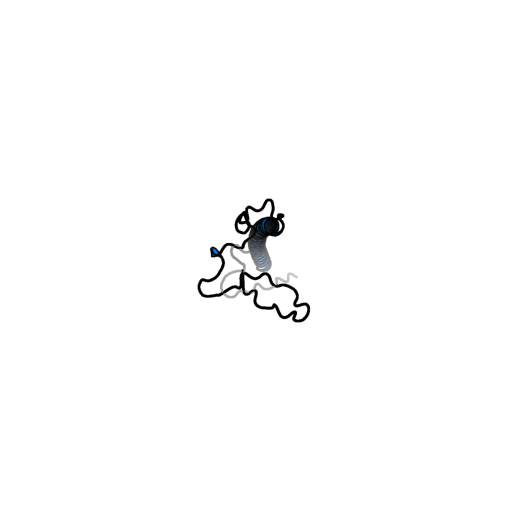96 -17.907 53.017 1.00 51.19 110 GLN A CA 1
ATOM 921 C C . GLN A 1 110 ? -49.569 -16.705 53.957 1.00 51.19 110 GLN A C 1
ATOM 923 O O . GLN A 1 110 ? -49.574 -16.874 55.173 1.00 51.19 110 GLN A O 1
ATOM 928 N N . ASP A 1 111 ? -49.423 -15.507 53.395 1.00 55.84 111 ASP A N 1
ATOM 929 C CA . ASP A 1 111 ? -49.535 -14.273 54.164 1.00 55.84 1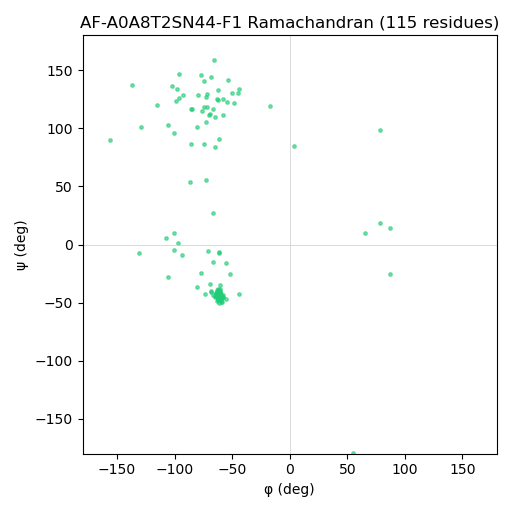11 ASP A CA 1
ATOM 930 C C . ASP A 1 111 ? -51.020 -14.060 54.505 1.00 55.84 111 ASP A C 1
ATOM 932 O O . ASP A 1 111 ? -51.838 -13.729 53.643 1.00 55.84 111 ASP A O 1
ATOM 936 N N . GLU A 1 112 ? -51.353 -14.311 55.772 1.00 61.31 112 GLU A N 1
ATOM 937 C CA . GLU A 1 112 ? -52.561 -13.841 56.454 1.00 61.31 112 GLU A CA 1
ATOM 938 C C . GLU A 1 112 ? -52.820 -12.354 56.131 1.00 61.31 112 GLU A C 1
ATOM 940 O O . GLU A 1 112 ? -51.891 -11.538 56.202 1.00 61.31 112 GLU A O 1
ATOM 945 N N . PRO A 1 113 ? -54.057 -11.949 55.791 1.00 55.00 113 PRO A N 1
ATOM 946 C CA . PRO A 1 113 ? -54.371 -10.539 55.637 1.00 55.00 113 PRO A CA 1
ATOM 947 C C . PRO A 1 113 ? -54.328 -9.870 57.013 1.00 55.00 113 PRO A C 1
ATOM 949 O O . PRO A 1 113 ? -55.178 -10.125 57.862 1.00 55.00 113 PRO A O 1
ATOM 952 N N . ALA A 1 114 ? -53.351 -8.985 57.216 1.00 53.84 114 ALA A N 1
ATOM 953 C CA . ALA A 1 114 ? -53.324 -8.063 58.344 1.00 53.84 114 ALA A CA 1
ATOM 954 C C . ALA A 1 114 ? -54.555 -7.140 58.283 1.00 53.84 114 ALA A C 1
ATOM 956 O O . ALA A 1 114 ? -54.543 -6.090 57.637 1.00 53.84 114 ALA A O 1
ATOM 957 N N . ALA A 1 115 ? -55.628 -7.577 58.933 1.00 53.19 115 ALA A N 1
ATOM 958 C CA . ALA A 1 115 ? -56.745 -6.757 59.350 1.00 53.19 115 ALA A CA 1
ATOM 959 C C . ALA A 1 115 ? -56.545 -6.383 60.829 1.00 53.19 115 ALA A C 1
ATOM 961 O O . ALA A 1 115 ? -56.254 -7.248 61.650 1.00 53.19 115 ALA A O 1
ATOM 962 N N . GLU A 1 116 ? -56.753 -5.094 61.112 1.00 47.34 116 GLU A N 1
ATOM 963 C CA . GLU A 1 116 ? -57.029 -4.489 62.426 1.00 47.34 116 GLU A CA 1
ATOM 964 C C . GLU A 1 116 ? -55.836 -4.278 63.383 1.00 47.34 116 GLU A C 1
ATOM 966 O O . GLU A 1 116 ? -55.429 -5.169 64.125 1.00 47.34 116 GLU A O 1
ATOM 971 N N . LEU A 1 117 ? -55.305 -3.044 63.405 1.00 42.34 117 LEU A N 1
ATOM 972 C CA . LEU A 1 117 ? -55.571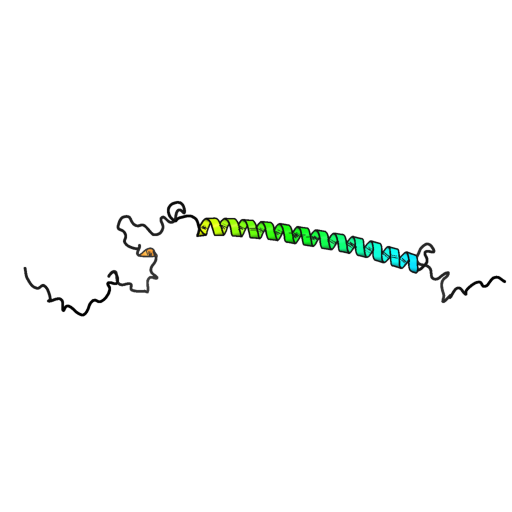 -2.013 64.434 1.00 42.34 117 LEU A CA 1
ATOM 973 C C . LEU A 1 117 ? -54.875 -0.686 64.082 1.00 42.34 117 LEU A C 1
ATOM 975 O O . LEU A 1 117 ? -53.660 -0.705 63.783 1.00 42.34 117 LEU A O 1
#

Secondary structure (DSSP, 8-state):
---PPP---SSSSSS-BTTTB-HHHHHHHHHHHHHHHHHHHHHHHHHHHHHHHHHHHHHHHHHHHHHHS-TTTS--TTS--TTSPPPGGGS-TT-PPP-S------S----------

Foldseek 3Di:
DDPDDDQDDDDDPRPAPPPRHHPVVVVVVVVVVVVVVVVVVVVVVVVVVVVVVVVVVVVVVVVCCQVPPDPVPNPCPVADDVVNQGDPVPDDPPDDDDPDDDDDPPDDDPDDPDDDD

Sequence (117 aa):
MATFQPVRMMGSGPITHPGGVPDKIWKKMQRKQLRAIQRKMQFQREQEMKHRQIQLWALTERLMRDVWTPPEQNNVQRFLTPDGTPSQRFFPSHVVYSTRIYKKIDTFTQDEPAAEL

Solvent-accessible surface area (backbone atoms only — not comparable to full-atom values): 7864 Å² total; per-residue (Å²): 138,84,84,78,79,84,82,79,70,80,95,63,70,78,82,37,46,91,91,73,38,49,60,74,59,48,56,49,50,51,52,52,52,51,50,53,52,49,52,52,53,50,52,50,52,52,50,53,50,49,53,51,49,52,52,50,49,54,52,48,54,52,49,49,49,69,71,68,46,59,74,89,74,46,90,65,77,81,69,70,45,99,79,79,54,77,66,73,88,77,52,62,95,88,62,90,75,76,87,67,76,90,67,84,83,72,78,87,73,83,80,74,81,90,73,91,135

Organism: Ceratopteris richardii (NCBI:txid49495)